Protein AF-A0A937C285-F1 (afdb_monomer_lite)

Structure (mmCIF, N/CA/C/O backbone):
data_AF-A0A937C285-F1
#
_entry.id   AF-A0A937C285-F1
#
loop_
_atom_site.group_PDB
_atom_site.id
_atom_site.type_symbol
_atom_site.label_atom_id
_atom_site.label_alt_id
_atom_site.label_comp_id
_atom_site.label_asym_id
_atom_site.label_entity_id
_atom_site.label_seq_id
_atom_site.pdbx_PDB_ins_code
_atom_site.Cartn_x
_atom_site.Cartn_y
_atom_site.Cartn_z
_atom_site.occupancy
_atom_site.B_iso_or_equiv
_atom_site.auth_seq_id
_atom_site.auth_comp_id
_atom_site.auth_asym_id
_atom_site.auth_atom_id
_atom_site.pdbx_PDB_model_num
ATOM 1 N N . MET A 1 1 ? 2.391 -2.118 -5.740 1.00 55.28 1 MET A N 1
ATOM 2 C CA . MET A 1 1 ? 3.092 -3.407 -5.553 1.00 55.28 1 MET A CA 1
ATOM 3 C C . MET A 1 1 ? 3.391 -4.149 -6.856 1.00 55.28 1 MET A C 1
ATOM 5 O O . MET A 1 1 ? 4.479 -4.687 -6.989 1.00 55.28 1 MET A O 1
ATOM 9 N N . PHE A 1 2 ? 2.488 -4.146 -7.842 1.00 47.34 2 PHE A N 1
ATOM 10 C CA . PHE A 1 2 ? 2.711 -4.817 -9.133 1.00 47.34 2 PHE A CA 1
ATOM 11 C C . PHE A 1 2 ? 3.930 -4.311 -9.923 1.00 47.34 2 PHE A C 1
ATOM 13 O O . PHE A 1 2 ? 4.654 -5.119 -10.485 1.00 47.34 2 PHE A O 1
ATOM 20 N N . TYR A 1 3 ? 4.245 -3.016 -9.855 1.00 51.19 3 TYR A N 1
ATOM 21 C CA . TYR A 1 3 ? 5.481 -2.467 -10.434 1.00 51.19 3 TYR A CA 1
ATOM 22 C C . TYR A 1 3 ? 6.770 -2.905 -9.728 1.00 51.19 3 TYR A C 1
ATOM 24 O O . TYR A 1 3 ? 7.836 -2.870 -10.329 1.00 51.19 3 TYR A O 1
ATOM 32 N N . LEU A 1 4 ? 6.696 -3.341 -8.466 1.00 52.31 4 LEU A N 1
ATOM 33 C CA . LEU A 1 4 ? 7.878 -3.855 -7.770 1.00 52.31 4 LEU A CA 1
ATOM 34 C C . LEU A 1 4 ? 8.305 -5.200 -8.326 1.00 52.31 4 LEU A C 1
ATOM 36 O O . LEU A 1 4 ? 9.491 -5.490 -8.325 1.00 52.31 4 LEU A O 1
ATOM 40 N N . LEU A 1 5 ? 7.358 -5.998 -8.817 1.00 50.41 5 LEU A N 1
ATOM 41 C CA . LEU A 1 5 ? 7.670 -7.255 -9.480 1.00 50.41 5 LEU A CA 1
ATOM 42 C C . LEU A 1 5 ? 8.345 -7.037 -10.835 1.00 50.41 5 LEU A C 1
ATOM 44 O O . LEU A 1 5 ? 9.196 -7.835 -11.187 1.00 50.41 5 LEU A O 1
ATOM 48 N N . ASP A 1 6 ? 8.032 -5.946 -11.533 1.00 47.72 6 ASP A N 1
ATOM 49 C CA . ASP A 1 6 ? 8.698 -5.559 -12.783 1.00 47.72 6 ASP A CA 1
ATOM 50 C C . ASP A 1 6 ? 10.168 -5.160 -12.528 1.00 47.72 6 ASP A C 1
ATOM 52 O O . ASP A 1 6 ? 11.086 -5.610 -13.209 1.00 47.72 6 ASP A O 1
ATOM 56 N N . VAL A 1 7 ? 10.425 -4.422 -11.437 1.00 49.34 7 VAL A N 1
ATOM 57 C CA . VAL A 1 7 ? 11.793 -4.153 -10.954 1.00 49.34 7 VAL A CA 1
ATOM 58 C C . VAL A 1 7 ? 12.486 -5.443 -10.492 1.00 49.34 7 VAL A C 1
ATOM 60 O O . VAL A 1 7 ? 13.653 -5.654 -10.801 1.00 49.34 7 VAL A O 1
ATOM 63 N N . VAL A 1 8 ? 11.785 -6.338 -9.785 1.00 48.88 8 VAL A N 1
ATOM 64 C CA . VAL A 1 8 ? 12.338 -7.638 -9.363 1.00 48.88 8 VAL A CA 1
ATOM 65 C C . VAL A 1 8 ? 12.724 -8.492 -10.573 1.00 48.88 8 VAL A C 1
ATOM 67 O O . VAL A 1 8 ? 13.802 -9.076 -10.558 1.00 48.88 8 VAL A O 1
ATOM 70 N N . ASP A 1 9 ? 11.895 -8.568 -11.615 1.00 45.69 9 ASP A N 1
ATOM 71 C CA . ASP A 1 9 ? 12.136 -9.446 -12.769 1.00 45.69 9 ASP A CA 1
ATOM 72 C C . ASP A 1 9 ? 13.342 -8.976 -13.604 1.00 45.69 9 ASP A C 1
ATOM 74 O O . ASP A 1 9 ? 14.179 -9.781 -14.019 1.00 45.69 9 ASP A O 1
ATOM 78 N N . VAL A 1 10 ? 13.530 -7.657 -13.744 1.00 45.66 10 VAL A N 1
ATOM 79 C CA . VAL A 1 10 ? 14.722 -7.073 -14.387 1.00 45.66 10 VAL A CA 1
ATOM 80 C C . VAL A 1 10 ? 15.998 -7.347 -13.571 1.00 45.66 10 VAL A C 1
ATOM 82 O O . VAL A 1 10 ? 17.058 -7.640 -14.138 1.00 45.66 10 VAL A O 1
ATOM 85 N N . THR A 1 11 ? 15.907 -7.317 -12.241 1.00 44.03 11 THR A N 1
ATOM 86 C CA . THR A 1 11 ? 17.057 -7.434 -11.333 1.00 44.03 11 THR A CA 1
ATOM 87 C C . THR A 1 11 ? 17.462 -8.882 -11.013 1.00 44.03 11 THR A C 1
ATOM 89 O O . THR A 1 11 ? 18.649 -9.166 -10.842 1.00 44.03 11 THR A O 1
ATOM 92 N N . VAL A 1 12 ? 16.530 -9.842 -10.994 1.00 44.66 12 VAL A N 1
ATOM 93 C CA . VAL A 1 12 ? 16.800 -11.256 -10.637 1.00 44.66 12 VAL A CA 1
ATOM 94 C C . VAL A 1 12 ? 17.765 -11.950 -11.611 1.00 44.66 12 VAL A C 1
ATOM 96 O O . VAL A 1 12 ? 18.417 -12.928 -11.244 1.00 44.66 12 VAL A O 1
ATOM 99 N N . SER A 1 13 ? 17.952 -11.420 -12.825 1.00 49.59 13 SER A N 1
ATOM 100 C CA . SER A 1 13 ? 18.923 -11.972 -13.780 1.00 49.59 13 SER A CA 1
ATOM 101 C C . SER A 1 13 ? 20.394 -11.746 -13.390 1.00 49.59 13 SER A C 1
ATOM 103 O O . SER A 1 13 ? 21.271 -12.426 -13.932 1.00 49.59 13 SER A O 1
ATOM 105 N N . LYS A 1 14 ? 20.703 -10.831 -12.452 1.00 44.78 14 LYS A N 1
ATOM 106 C CA . LYS A 1 14 ? 22.082 -10.525 -12.035 1.00 44.78 14 LYS A CA 1
ATOM 107 C C . LYS A 1 14 ? 22.172 -10.144 -10.551 1.00 44.78 14 LYS A C 1
ATOM 109 O O . LYS A 1 14 ? 21.969 -8.996 -10.187 1.00 44.78 14 LYS A O 1
ATOM 114 N N . SER A 1 15 ? 22.689 -11.075 -9.745 1.00 46.09 15 SER A N 1
ATOM 115 C CA . SER A 1 15 ? 23.114 -10.883 -8.342 1.00 46.09 15 SER A CA 1
ATOM 116 C C . SER A 1 15 ? 21.979 -10.843 -7.309 1.00 46.09 15 SER A C 1
ATOM 118 O O . SER A 1 15 ? 20.849 -10.476 -7.598 1.00 46.09 15 SER A O 1
ATOM 120 N N . PHE A 1 16 ? 22.297 -11.265 -6.081 1.00 52.50 16 PHE A N 1
ATOM 121 C CA . PHE A 1 16 ? 21.408 -11.229 -4.915 1.00 52.50 16 PHE A CA 1
ATOM 122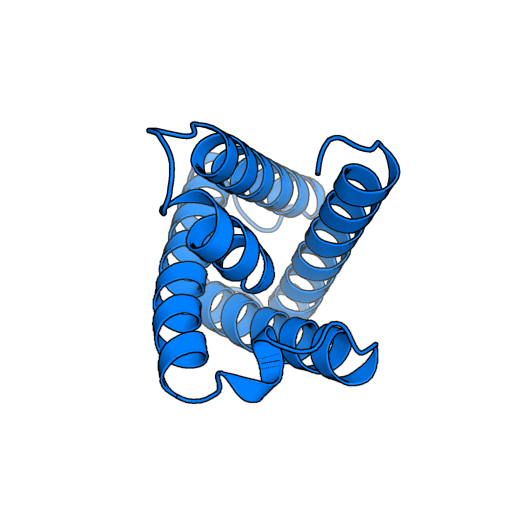 C C . PHE A 1 16 ? 21.166 -9.765 -4.515 1.00 52.50 16 PHE A C 1
ATOM 124 O O . PHE A 1 16 ? 21.867 -9.211 -3.667 1.00 52.50 16 PHE A O 1
ATOM 131 N N . ASP A 1 17 ? 20.242 -9.105 -5.203 1.00 65.44 17 ASP A N 1
ATOM 132 C CA . ASP A 1 17 ? 19.946 -7.701 -4.975 1.00 65.44 17 ASP A CA 1
ATOM 133 C C . ASP A 1 17 ? 18.988 -7.565 -3.783 1.00 65.44 17 ASP A C 1
ATOM 135 O O . ASP A 1 17 ? 17.901 -8.144 -3.759 1.00 65.44 17 ASP A O 1
ATOM 139 N N . TRP A 1 18 ? 19.408 -6.840 -2.746 1.00 72.62 18 TRP A N 1
ATOM 140 C CA . TRP A 1 18 ? 18.599 -6.590 -1.545 1.00 72.62 18 TRP A CA 1
ATOM 141 C C . TRP A 1 18 ? 17.491 -5.565 -1.803 1.00 72.62 18 TRP A C 1
ATOM 143 O O . TRP A 1 18 ? 16.593 -5.392 -0.973 1.00 72.62 18 TRP A O 1
ATOM 153 N N . MET A 1 19 ? 17.541 -4.889 -2.952 1.00 72.19 19 MET A N 1
ATOM 154 C CA . MET A 1 19 ? 16.660 -3.783 -3.289 1.00 72.19 19 MET A CA 1
ATOM 155 C C . MET A 1 19 ? 15.165 -4.153 -3.251 1.00 72.19 19 MET A C 1
ATOM 157 O O . MET A 1 19 ? 14.415 -3.443 -2.578 1.00 72.19 19 MET A O 1
ATOM 161 N N . PRO A 1 20 ? 14.700 -5.290 -3.809 1.00 72.56 20 PRO A N 1
ATOM 162 C CA . PRO A 1 20 ? 13.304 -5.702 -3.673 1.00 72.56 20 PRO A CA 1
ATOM 163 C C . PRO A 1 20 ? 12.839 -5.872 -2.228 1.00 72.56 20 PRO A C 1
ATOM 165 O O . PRO A 1 20 ? 11.733 -5.464 -1.872 1.00 72.56 20 PRO A O 1
ATOM 168 N N . LEU A 1 21 ? 13.692 -6.446 -1.374 1.00 79.94 21 LEU A N 1
ATOM 169 C CA . LEU A 1 21 ? 13.368 -6.674 0.031 1.00 79.94 21 LEU A CA 1
ATOM 170 C C . LEU A 1 21 ? 13.223 -5.344 0.781 1.00 79.94 21 LEU A C 1
ATOM 172 O O . LEU A 1 21 ? 12.306 -5.193 1.593 1.00 79.94 21 LEU A O 1
ATOM 176 N N . ILE A 1 22 ? 14.087 -4.371 0.480 1.00 82.25 22 ILE A N 1
ATOM 177 C CA . ILE A 1 22 ? 14.020 -3.017 1.039 1.00 82.25 22 ILE A CA 1
ATOM 178 C C . ILE A 1 22 ? 12.716 -2.339 0.623 1.00 82.25 22 ILE A C 1
ATOM 180 O O . ILE A 1 22 ? 12.019 -1.802 1.482 1.00 82.25 22 ILE A O 1
ATOM 184 N N . VAL A 1 23 ? 12.344 -2.395 -0.659 1.00 80.12 23 VAL A N 1
ATOM 185 C CA . VAL A 1 23 ? 11.134 -1.707 -1.130 1.00 80.12 23 VAL A CA 1
ATOM 186 C C . VAL A 1 23 ? 9.863 -2.355 -0.593 1.00 80.12 23 VAL A C 1
ATOM 188 O O . VAL A 1 23 ? 8.957 -1.645 -0.157 1.00 80.12 23 VAL A O 1
ATOM 191 N N . VAL A 1 24 ? 9.793 -3.688 -0.549 1.00 84.81 24 VAL A N 1
ATOM 192 C CA . VAL A 1 24 ? 8.656 -4.394 0.061 1.00 84.81 24 VAL A CA 1
ATOM 193 C C . VAL A 1 24 ? 8.549 -4.040 1.545 1.00 84.81 24 VAL A C 1
ATOM 195 O O . VAL A 1 24 ? 7.468 -3.683 2.010 1.00 84.81 24 VAL A O 1
ATOM 198 N N . SER A 1 25 ? 9.667 -4.044 2.277 1.00 87.44 25 SER A N 1
ATOM 199 C CA . SER A 1 25 ? 9.684 -3.671 3.698 1.00 87.44 25 SER A CA 1
ATOM 200 C C . SER A 1 25 ? 9.257 -2.217 3.917 1.00 87.44 25 SER A C 1
ATOM 202 O O . SER A 1 25 ? 8.453 -1.940 4.805 1.00 87.44 25 SER A O 1
ATOM 204 N N . ALA A 1 26 ? 9.744 -1.287 3.092 1.00 87.62 26 ALA A N 1
ATOM 205 C CA . ALA A 1 26 ? 9.359 0.120 3.146 1.00 87.62 26 ALA A CA 1
ATOM 206 C C . ALA A 1 26 ? 7.867 0.316 2.839 1.00 87.62 26 ALA A C 1
ATOM 208 O O . ALA A 1 26 ? 7.206 1.098 3.520 1.00 87.62 26 ALA A O 1
ATOM 209 N N . THR A 1 27 ? 7.330 -0.434 1.872 1.00 87.94 27 THR A N 1
ATOM 210 C CA . THR A 1 27 ? 5.900 -0.417 1.531 1.00 87.94 27 THR A CA 1
ATOM 211 C C . THR A 1 27 ? 5.074 -0.885 2.726 1.00 87.94 27 THR A C 1
ATOM 213 O O . THR A 1 27 ? 4.224 -0.139 3.198 1.00 87.94 27 THR A O 1
ATOM 216 N N . ILE A 1 28 ? 5.409 -2.035 3.321 1.00 91.50 28 ILE A N 1
ATOM 217 C CA . ILE A 1 28 ? 4.723 -2.560 4.515 1.00 91.50 28 ILE A CA 1
ATOM 218 C C . ILE A 1 28 ? 4.723 -1.539 5.662 1.00 91.50 28 ILE A C 1
ATOM 220 O O . ILE A 1 28 ? 3.699 -1.298 6.304 1.00 91.50 28 ILE A O 1
ATOM 224 N N . LEU A 1 29 ? 5.869 -0.906 5.930 1.00 93.50 29 LEU A N 1
ATOM 225 C CA . LEU A 1 29 ? 5.976 0.103 6.986 1.00 93.50 29 LEU A CA 1
ATOM 226 C C . LEU A 1 29 ? 5.132 1.346 6.687 1.00 93.50 29 LEU A C 1
ATOM 228 O O . LEU A 1 29 ? 4.518 1.897 7.604 1.00 93.50 29 LEU A O 1
ATOM 232 N N . LEU A 1 30 ? 5.073 1.773 5.426 1.00 93.19 30 LEU A N 1
ATOM 233 C CA . LEU A 1 30 ? 4.246 2.894 4.995 1.00 93.19 30 LEU A CA 1
ATOM 234 C C . LEU A 1 30 ? 2.758 2.592 5.196 1.00 93.19 30 LEU A C 1
ATOM 236 O O . LEU A 1 30 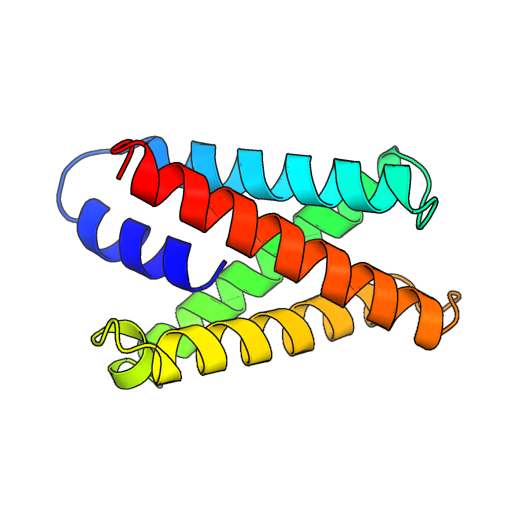? 2.053 3.395 5.806 1.00 93.19 30 LEU A O 1
ATOM 240 N N . GLU A 1 31 ? 2.268 1.440 4.740 1.00 92.25 31 GLU A N 1
ATOM 241 C CA . GLU A 1 31 ? 0.854 1.094 4.913 1.00 92.25 31 GLU A CA 1
ATOM 242 C C . GLU A 1 31 ? 0.489 0.909 6.385 1.00 92.25 31 GLU A C 1
ATOM 244 O O . GLU A 1 31 ? -0.579 1.341 6.830 1.00 92.25 31 GLU A O 1
ATOM 249 N N . TRP A 1 32 ? 1.387 0.298 7.162 1.00 95.25 32 TRP A N 1
ATOM 250 C CA . TRP A 1 32 ? 1.249 0.188 8.608 1.00 95.25 32 TRP A CA 1
ATOM 251 C C . TRP A 1 32 ? 1.102 1.568 9.257 1.00 95.25 32 TRP A C 1
ATOM 253 O O . TRP A 1 32 ? 0.172 1.783 10.044 1.00 95.25 32 TRP A O 1
ATOM 263 N N . ALA A 1 33 ? 1.957 2.524 8.885 1.00 94.19 33 ALA A N 1
ATOM 264 C CA . ALA A 1 33 ? 1.883 3.900 9.362 1.00 94.19 33 ALA A CA 1
ATOM 265 C C . ALA A 1 33 ? 0.568 4.580 8.946 1.00 94.19 33 ALA A C 1
ATOM 267 O O . ALA A 1 33 ? -0.094 5.194 9.784 1.00 94.19 33 ALA A O 1
ATOM 268 N N . VAL A 1 34 ? 0.125 4.421 7.695 1.00 94.25 34 VAL A N 1
ATOM 269 C CA . VAL A 1 34 ? -1.151 4.977 7.210 1.00 94.25 34 VAL A CA 1
ATOM 270 C C . VAL A 1 34 ? -2.338 4.403 7.990 1.00 94.25 34 VAL A C 1
ATOM 272 O O . VAL A 1 34 ? -3.204 5.156 8.443 1.00 94.25 34 VAL A O 1
ATOM 275 N N . MET A 1 35 ? -2.377 3.090 8.226 1.00 95.19 35 MET A N 1
ATOM 276 C CA . MET A 1 35 ? -3.438 2.459 9.020 1.00 95.19 35 MET A CA 1
ATOM 277 C C . MET A 1 35 ? -3.471 2.955 10.467 1.00 95.19 35 MET A C 1
ATOM 279 O O . MET A 1 35 ? -4.558 3.093 11.042 1.00 95.19 35 MET A O 1
ATOM 283 N N . LEU A 1 36 ? -2.305 3.236 11.054 1.00 95.25 36 LEU A N 1
ATOM 284 C CA . LEU A 1 36 ? -2.193 3.836 12.381 1.00 95.25 36 LEU A CA 1
ATOM 285 C C . LEU A 1 36 ? -2.705 5.279 12.400 1.00 95.25 36 LEU A C 1
ATOM 287 O O . LEU A 1 36 ? -3.519 5.620 13.262 1.00 95.25 36 LEU A O 1
ATOM 291 N N . LEU A 1 37 ? -2.289 6.103 11.434 1.00 95.19 37 LEU A N 1
ATOM 292 C CA . LEU A 1 37 ? -2.723 7.498 11.301 1.00 95.19 37 LEU A CA 1
ATOM 293 C C . LEU A 1 37 ? -4.244 7.603 11.139 1.00 95.19 37 LEU A C 1
ATOM 295 O O . LEU A 1 37 ? -4.889 8.423 11.791 1.00 95.19 37 LEU A O 1
ATOM 299 N N . LEU A 1 38 ? -4.837 6.712 10.343 1.00 94.06 38 LEU A N 1
ATOM 300 C CA . LEU A 1 38 ? -6.285 6.644 10.129 1.00 94.06 38 LEU A CA 1
ATOM 301 C C . LEU A 1 38 ? -7.050 5.965 11.275 1.00 94.06 38 LEU A C 1
ATOM 303 O O . LEU A 1 38 ? -8.278 5.821 11.206 1.00 94.06 38 LEU A O 1
ATOM 307 N N . LYS A 1 39 ? -6.354 5.519 12.331 1.00 93.94 39 LYS A N 1
ATOM 308 C CA . LYS A 1 39 ? -6.934 4.757 13.448 1.00 93.94 39 LYS A CA 1
ATOM 309 C C . LYS A 1 39 ? -7.807 3.607 12.924 1.00 93.94 39 LYS A C 1
ATOM 311 O O . LYS A 1 39 ? -8.950 3.402 13.365 1.00 93.94 39 LYS A O 1
ATOM 316 N N . TYR A 1 40 ? -7.317 2.902 11.902 1.00 91.56 40 TYR A N 1
ATOM 317 C CA . TYR A 1 40 ? -8.044 1.805 11.272 1.00 91.56 40 TYR A CA 1
ATOM 318 C C . TYR A 1 40 ? -8.022 0.575 12.183 1.00 91.56 40 TYR A C 1
ATOM 320 O O . TYR A 1 40 ? -9.091 0.081 12.557 1.00 91.56 40 TYR A O 1
ATOM 328 N N . ASN A 1 41 ? -6.826 0.177 12.633 1.00 93.62 41 ASN A N 1
ATOM 329 C CA . ASN A 1 41 ? -6.574 -0.969 13.508 1.00 93.62 41 ASN A CA 1
ATOM 330 C C . ASN A 1 41 ? -5.493 -0.680 14.567 1.00 93.62 41 ASN A C 1
ATOM 332 O O . ASN A 1 41 ? -4.694 0.239 14.391 1.00 93.62 41 ASN A O 1
ATOM 336 N N . PRO A 1 42 ? -5.453 -1.450 15.676 1.00 94.12 42 PRO A N 1
ATOM 337 C CA . PRO A 1 42 ? -4.379 -1.348 16.662 1.00 94.12 42 PRO A CA 1
ATOM 338 C C . PRO A 1 42 ? -3.040 -1.786 16.059 1.00 94.12 42 PRO A C 1
ATOM 340 O O . PRO A 1 42 ? -3.010 -2.641 15.178 1.00 94.12 42 PRO A O 1
ATOM 343 N N . TRP A 1 43 ? -1.932 -1.249 16.574 1.00 93.38 43 TRP A N 1
ATOM 344 C CA . TRP A 1 43 ? -0.606 -1.343 15.946 1.00 93.38 43 TRP A CA 1
ATOM 345 C C . TRP A 1 43 ? -0.163 -2.752 15.536 1.00 93.38 43 TRP A C 1
ATOM 347 O O . TRP A 1 43 ? 0.294 -2.923 14.409 1.00 93.38 43 TRP A O 1
ATOM 357 N N . LYS A 1 44 ? -0.350 -3.764 16.399 1.00 94.19 44 LYS A N 1
ATOM 358 C CA . LYS A 1 44 ? 0.008 -5.162 16.091 1.00 94.19 44 LYS A CA 1
ATOM 359 C C . LYS A 1 44 ? -0.817 -5.717 14.935 1.00 94.19 44 LYS A C 1
ATOM 361 O O . LYS A 1 44 ? -0.284 -6.378 14.053 1.00 94.19 44 LYS A O 1
ATOM 366 N N . LYS A 1 45 ? -2.123 -5.436 14.950 1.00 93.62 45 LYS A N 1
ATOM 367 C CA . LYS A 1 45 ? -3.043 -5.893 13.910 1.00 93.62 45 LYS A CA 1
ATOM 368 C C . LYS A 1 45 ? -2.791 -5.154 12.599 1.00 93.62 45 LYS A C 1
ATOM 370 O O . LYS A 1 45 ? -2.773 -5.789 11.563 1.00 93.62 45 LYS A O 1
ATOM 375 N N . ALA A 1 46 ? -2.544 -3.847 12.647 1.00 93.88 46 ALA A N 1
ATOM 376 C CA . ALA A 1 46 ? -2.223 -3.059 11.462 1.00 93.88 46 ALA A CA 1
ATOM 377 C C . ALA A 1 46 ? -0.947 -3.563 10.766 1.00 93.88 46 ALA A C 1
ATOM 379 O O . ALA A 1 46 ? -0.912 -3.630 9.543 1.00 93.88 46 ALA A O 1
ATOM 380 N N . LEU A 1 47 ? 0.083 -3.951 11.530 1.00 94.62 47 LEU A N 1
ATOM 381 C CA . LEU A 1 47 ? 1.315 -4.497 10.953 1.00 94.62 47 LEU A CA 1
ATOM 382 C C . LEU A 1 47 ? 1.061 -5.851 10.280 1.00 94.62 47 LEU A C 1
ATOM 384 O O . LEU A 1 47 ? 1.501 -6.074 9.157 1.00 94.62 47 LEU A O 1
ATOM 388 N N . LEU A 1 48 ? 0.319 -6.738 10.953 1.00 95.62 48 LEU A N 1
ATOM 389 C CA . LEU A 1 48 ? -0.050 -8.041 10.401 1.00 95.62 48 LEU A CA 1
ATOM 390 C C . LEU A 1 48 ? -0.925 -7.903 9.148 1.00 95.62 48 LEU A C 1
ATOM 392 O O . LEU A 1 48 ? -0.681 -8.584 8.158 1.00 95.62 48 LEU A O 1
ATOM 396 N N . ASP A 1 49 ? -1.915 -7.011 9.180 1.00 93.75 49 ASP A N 1
ATOM 397 C CA . ASP A 1 49 ? -2.791 -6.751 8.041 1.00 93.75 49 ASP A CA 1
ATOM 398 C C . ASP A 1 49 ? -1.981 -6.228 6.847 1.00 93.75 49 ASP A C 1
ATOM 400 O O . ASP A 1 49 ? -2.167 -6.728 5.743 1.00 93.75 49 ASP A O 1
ATOM 404 N N . SER A 1 50 ? -1.039 -5.299 7.061 1.00 92.56 50 SER A N 1
ATOM 405 C CA . SER A 1 50 ? -0.170 -4.804 5.984 1.00 92.56 50 SER A CA 1
ATOM 406 C C . SER A 1 50 ? 0.702 -5.914 5.401 1.00 92.56 50 SER A C 1
ATOM 408 O O . SER A 1 50 ? 0.775 -6.055 4.183 1.00 92.56 50 SER A O 1
ATOM 410 N N . LEU A 1 51 ? 1.304 -6.754 6.251 1.00 93.06 51 LEU A N 1
ATOM 411 C CA . LEU A 1 51 ? 2.095 -7.904 5.809 1.00 93.06 51 LEU A CA 1
ATOM 412 C C . LEU A 1 51 ? 1.275 -8.860 4.937 1.00 93.06 51 LEU A C 1
ATOM 414 O O . LEU A 1 51 ? 1.743 -9.279 3.881 1.00 93.06 51 LEU A O 1
ATOM 418 N N . ILE A 1 52 ? 0.055 -9.200 5.364 1.00 94.25 52 ILE A N 1
ATOM 419 C CA . ILE A 1 52 ? -0.815 -10.126 4.629 1.00 94.25 52 ILE A CA 1
ATOM 420 C C . ILE A 1 52 ? -1.274 -9.507 3.309 1.00 94.25 52 ILE A C 1
ATOM 422 O O . ILE A 1 52 ? -1.230 -10.185 2.284 1.00 94.25 52 ILE A O 1
ATOM 426 N N . VAL A 1 53 ? -1.698 -8.240 3.322 1.00 93.00 53 VAL A N 1
ATOM 427 C CA . VAL A 1 53 ? -2.127 -7.519 2.116 1.00 93.00 53 VAL A CA 1
ATOM 428 C C . VAL A 1 53 ? -0.981 -7.461 1.107 1.00 93.00 53 VAL A C 1
ATOM 430 O O . VAL A 1 53 ? -1.168 -7.887 -0.027 1.00 93.00 53 VAL A O 1
ATOM 433 N N . ASN A 1 54 ? 0.220 -7.068 1.535 1.00 91.00 54 ASN A N 1
ATOM 434 C CA . ASN A 1 54 ? 1.402 -7.015 0.673 1.00 91.00 54 ASN A CA 1
ATOM 435 C C . ASN A 1 54 ? 1.785 -8.401 0.130 1.00 91.00 54 ASN A C 1
ATOM 437 O O . ASN A 1 54 ? 2.005 -8.572 -1.067 1.00 91.00 54 ASN A O 1
ATOM 441 N N . ALA A 1 55 ? 1.834 -9.427 0.981 1.00 89.62 55 ALA A N 1
ATOM 442 C CA . ALA A 1 55 ? 2.166 -10.780 0.538 1.00 89.62 55 ALA A CA 1
ATOM 443 C C . ALA A 1 55 ? 1.154 -11.310 -0.494 1.00 89.62 55 ALA A C 1
ATOM 445 O O . ALA A 1 55 ? 1.541 -11.868 -1.521 1.00 89.62 55 ALA A O 1
ATOM 446 N N . ALA A 1 56 ? -0.142 -11.102 -0.255 1.00 89.75 56 ALA A N 1
ATOM 447 C CA . ALA A 1 56 ? -1.196 -11.511 -1.175 1.00 89.75 56 ALA A CA 1
ATOM 448 C C . ALA A 1 56 ? -1.168 -10.707 -2.488 1.00 89.75 56 ALA A C 1
ATOM 450 O O . ALA A 1 56 ? -1.327 -11.296 -3.559 1.00 89.75 56 ALA A O 1
ATOM 451 N N . SER A 1 57 ? -0.900 -9.401 -2.429 1.00 87.44 57 SER A N 1
ATOM 452 C CA . SER A 1 57 ? -0.702 -8.551 -3.607 1.00 87.44 57 SER A CA 1
ATOM 453 C C . SER A 1 57 ? 0.505 -8.983 -4.439 1.00 87.44 57 SER A C 1
ATOM 455 O O . SER A 1 57 ? 0.403 -9.028 -5.661 1.00 87.44 57 SER A O 1
ATOM 457 N N . LEU A 1 58 ? 1.629 -9.380 -3.831 1.00 86.38 58 LEU A N 1
ATOM 458 C CA . LEU A 1 58 ? 2.772 -9.928 -4.580 1.00 86.38 58 LEU A CA 1
ATOM 459 C C . LEU A 1 58 ? 2.418 -11.223 -5.303 1.00 86.38 58 LEU A C 1
ATOM 461 O O . LEU A 1 58 ? 2.747 -11.375 -6.477 1.00 86.38 58 LEU A O 1
ATOM 465 N N . LEU A 1 59 ? 1.734 -12.144 -4.621 1.00 86.25 59 LEU A N 1
ATOM 466 C CA . LEU A 1 59 ? 1.312 -13.408 -5.227 1.00 86.25 59 LEU A CA 1
ATOM 467 C C . LEU A 1 59 ? 0.377 -13.170 -6.414 1.00 86.25 59 LEU A C 1
ATOM 469 O O . LEU A 1 59 ? 0.564 -13.764 -7.475 1.00 86.25 59 LEU A O 1
ATOM 473 N N . LEU A 1 60 ? -0.595 -12.268 -6.263 1.00 86.06 60 LEU A N 1
ATOM 474 C CA . LEU A 1 60 ? -1.467 -11.865 -7.366 1.00 86.06 60 LEU A CA 1
ATOM 475 C C . LEU A 1 60 ? -0.684 -11.210 -8.500 1.00 86.06 60 LEU A C 1
ATOM 477 O O . LEU A 1 60 ? -0.986 -11.441 -9.665 1.00 86.06 60 LEU A O 1
ATOM 481 N N . GLY A 1 61 ? 0.341 -10.435 -8.174 1.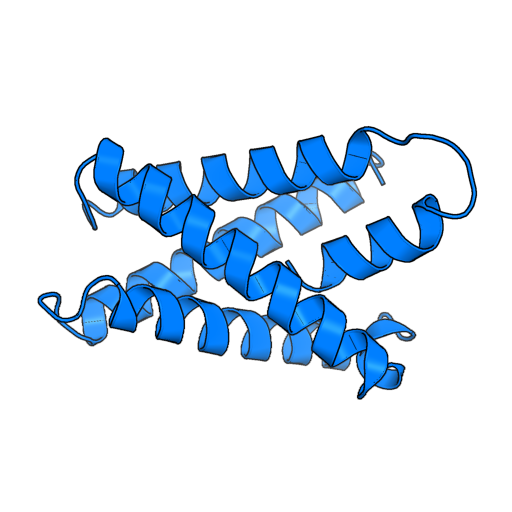00 83.88 61 GLY A N 1
ATOM 482 C CA . GLY A 1 61 ? 1.149 -9.736 -9.159 1.00 83.88 61 GLY A CA 1
ATOM 483 C C . GLY A 1 61 ? 1.961 -10.678 -10.012 1.00 83.88 61 GLY A C 1
ATOM 484 O O . GLY A 1 61 ? 1.988 -10.537 -11.228 1.00 83.88 61 GLY A O 1
ATOM 485 N N . TYR A 1 62 ? 2.549 -11.686 -9.375 1.00 83.25 62 TYR A N 1
ATOM 486 C CA . TYR A 1 62 ? 3.272 -12.744 -10.061 1.00 83.25 62 TYR A CA 1
ATOM 487 C C . TYR A 1 62 ? 2.362 -13.492 -11.047 1.00 83.25 62 TYR A C 1
ATOM 489 O O . TYR A 1 62 ? 2.750 -13.785 -12.177 1.00 83.25 62 TYR A O 1
ATOM 497 N N . VAL A 1 63 ? 1.113 -13.751 -10.645 1.00 85.69 63 VAL A N 1
ATOM 498 C CA . VAL A 1 63 ? 0.099 -14.333 -11.533 1.00 85.69 63 VAL A CA 1
ATOM 499 C C . VAL A 1 63 ? -0.232 -13.374 -12.681 1.00 85.69 63 VAL A C 1
ATOM 501 O O . VAL A 1 63 ? -0.250 -13.799 -13.833 1.00 85.69 63 VAL A O 1
ATOM 504 N N . LEU A 1 64 ? -0.459 -12.089 -12.401 1.00 83.12 64 LEU A N 1
ATOM 505 C CA . LEU A 1 64 ? -0.806 -11.097 -13.421 1.00 83.12 64 LEU A CA 1
ATOM 506 C C . LEU A 1 64 ? 0.298 -10.911 -14.463 1.00 83.12 64 LEU A C 1
ATOM 508 O O . LEU A 1 64 ? -0.026 -10.860 -15.642 1.00 83.12 64 LEU A O 1
ATOM 512 N N . ILE A 1 65 ? 1.571 -10.885 -14.068 1.00 81.12 65 ILE A N 1
ATOM 513 C CA . ILE A 1 65 ? 2.701 -10.811 -15.010 1.00 81.12 65 ILE A CA 1
ATOM 514 C C . ILE A 1 65 ? 2.656 -11.989 -15.983 1.00 81.12 65 ILE A C 1
ATOM 516 O O . ILE A 1 65 ? 2.719 -11.809 -17.195 1.00 81.12 65 ILE A O 1
ATOM 520 N N . ARG A 1 66 ? 2.430 -13.203 -15.469 1.00 81.00 66 ARG A N 1
ATOM 521 C CA . ARG A 1 66 ? 2.414 -14.418 -16.292 1.00 81.00 66 ARG A CA 1
ATOM 522 C C . ARG A 1 66 ? 1.289 -14.455 -17.332 1.00 81.00 66 ARG A C 1
ATOM 524 O O . ARG A 1 66 ? 1.456 -15.088 -18.371 1.00 81.00 66 ARG A O 1
ATOM 531 N N . TYR A 1 67 ? 0.140 -13.841 -17.048 1.00 84.50 67 TYR A N 1
ATOM 532 C CA . TYR A 1 67 ? -1.046 -13.905 -17.917 1.00 84.50 67 TYR A CA 1
ATOM 533 C C . TYR A 1 67 ? -1.359 -12.595 -18.651 1.00 84.50 67 TYR A C 1
ATOM 535 O O . TYR A 1 67 ? -2.130 -12.607 -19.608 1.00 84.50 67 TYR A O 1
ATOM 543 N N . MET A 1 68 ? -0.794 -11.470 -18.213 1.00 82.38 68 MET A N 1
ATOM 544 C CA . MET A 1 68 ? -1.075 -10.122 -18.718 1.00 82.38 68 MET A CA 1
ATOM 545 C C . MET A 1 68 ? 0.214 -9.314 -18.911 1.00 82.38 68 MET A C 1
ATOM 547 O O . MET A 1 68 ? 0.259 -8.121 -18.619 1.00 82.38 68 MET A O 1
ATOM 551 N N . ASP A 1 69 ? 1.251 -9.960 -19.436 1.00 76.25 69 ASP A N 1
ATOM 552 C CA . ASP A 1 69 ? 2.600 -9.412 -19.630 1.00 76.25 69 ASP A CA 1
ATOM 553 C C . ASP A 1 69 ? 2.624 -8.065 -20.394 1.00 76.25 69 ASP A C 1
ATOM 555 O O . ASP A 1 69 ? 3.415 -7.164 -20.120 1.00 76.25 69 ASP A O 1
ATOM 559 N N . SER A 1 70 ? 1.661 -7.845 -21.298 1.00 76.69 70 SER A N 1
ATOM 560 C CA . SER A 1 70 ? 1.506 -6.580 -22.033 1.00 76.69 70 SER A CA 1
ATOM 561 C C . SER A 1 70 ? 1.211 -5.360 -21.151 1.00 76.69 70 SER A C 1
ATOM 563 O O . SER A 1 70 ? 1.480 -4.235 -21.569 1.00 76.69 70 SER A O 1
ATOM 565 N N . LEU A 1 71 ? 0.627 -5.557 -19.961 1.00 70.31 71 LEU A N 1
ATOM 566 C CA . LEU A 1 71 ? 0.375 -4.477 -18.998 1.00 70.31 71 LEU A CA 1
ATOM 567 C C . LEU A 1 71 ? 1.642 -4.057 -18.247 1.00 70.31 71 LEU A C 1
ATOM 569 O O . LEU A 1 71 ? 1.699 -2.931 -17.761 1.00 70.31 71 LEU A O 1
ATOM 573 N N . PHE A 1 72 ? 2.634 -4.942 -18.158 1.00 69.50 72 PHE A N 1
ATOM 574 C CA . PHE A 1 72 ? 3.869 -4.721 -17.409 1.00 69.50 72 PHE A CA 1
ATOM 575 C C . PHE A 1 72 ? 4.990 -4.218 -18.325 1.00 69.50 72 PHE A C 1
ATOM 577 O O . PHE A 1 72 ? 5.632 -3.223 -18.014 1.00 69.50 72 PHE A O 1
ATOM 584 N N . ASN A 1 73 ? 5.103 -4.759 -19.542 1.00 68.56 73 ASN A N 1
ATOM 585 C CA . ASN A 1 73 ? 6.151 -4.396 -20.508 1.00 68.56 73 ASN A CA 1
ATOM 586 C C . ASN A 1 73 ? 6.008 -3.011 -21.173 1.00 68.56 73 ASN A C 1
ATOM 588 O O . ASN A 1 73 ? 6.756 -2.675 -22.094 1.00 68.56 73 ASN A O 1
ATOM 592 N N . SER A 1 74 ? 5.031 -2.196 -20.776 1.00 67.56 74 SER A N 1
ATOM 593 C CA . SER A 1 74 ? 4.813 -0.878 -21.368 1.00 67.56 74 SER A CA 1
ATOM 594 C C . SER A 1 74 ? 4.485 0.158 -20.298 1.00 67.56 74 SER A C 1
ATOM 596 O O . SER A 1 74 ? 3.385 0.178 -19.749 1.00 67.56 74 SER A O 1
ATOM 598 N N . TYR A 1 75 ? 5.429 1.074 -20.056 1.00 66.25 75 TYR A N 1
ATOM 599 C CA . TYR A 1 75 ? 5.334 2.191 -19.100 1.00 66.25 75 TYR A CA 1
ATOM 600 C C . TYR A 1 75 ? 4.400 3.327 -19.560 1.00 66.25 75 TYR A C 1
ATOM 602 O O . TYR A 1 75 ? 4.626 4.504 -19.276 1.00 66.25 75 TYR A O 1
ATOM 610 N N . GLN A 1 76 ? 3.344 3.006 -20.305 1.00 76.94 76 GLN A N 1
ATOM 611 C CA . GLN A 1 76 ? 2.329 3.985 -20.671 1.00 76.94 76 GLN A CA 1
ATOM 612 C C . GLN A 1 76 ? 1.494 4.366 -19.444 1.00 76.94 76 GLN A C 1
ATOM 614 O O . GLN A 1 76 ? 1.140 3.517 -18.627 1.00 76.94 76 GLN A O 1
ATOM 619 N N . LEU A 1 77 ? 1.107 5.643 -19.352 1.00 74.69 77 LEU A N 1
ATOM 620 C CA . LEU A 1 77 ? 0.270 6.160 -18.261 1.00 74.69 77 LEU A CA 1
ATOM 621 C C . LEU A 1 77 ? -1.015 5.336 -18.065 1.00 74.69 77 LEU A C 1
ATOM 623 O O . LEU A 1 77 ? -1.458 5.125 -16.940 1.00 74.69 77 LEU A O 1
ATOM 627 N N . VAL A 1 78 ? -1.590 4.835 -19.160 1.00 78.75 78 VAL A N 1
ATOM 628 C CA . VAL A 1 78 ? -2.789 3.986 -19.142 1.00 78.75 78 VAL A CA 1
ATOM 629 C C . VAL A 1 78 ? -2.535 2.667 -18.401 1.00 78.75 78 VAL A C 1
ATOM 631 O O . VAL A 1 78 ? -3.361 2.264 -17.586 1.00 78.75 78 VAL A O 1
ATOM 634 N N . ASN A 1 79 ? -1.381 2.034 -18.613 1.00 77.00 79 ASN A N 1
ATOM 635 C CA . ASN A 1 79 ? -1.012 0.787 -17.941 1.00 77.00 79 ASN A CA 1
ATOM 636 C C . ASN A 1 79 ? -0.685 1.019 -16.462 1.00 77.00 79 ASN A C 1
ATOM 638 O O . ASN A 1 79 ? -1.123 0.252 -15.607 1.00 77.00 79 ASN A O 1
ATOM 642 N N . LEU A 1 80 ? -0.013 2.130 -16.144 1.00 74.69 80 LEU A N 1
ATOM 643 C CA . LEU A 1 80 ? 0.232 2.571 -14.767 1.00 74.69 80 LEU A CA 1
ATOM 644 C C . LEU A 1 80 ? -1.071 2.764 -13.982 1.00 74.69 80 LEU A C 1
ATOM 646 O O . LEU A 1 80 ? -1.183 2.301 -12.844 1.00 74.69 80 LEU A O 1
ATOM 650 N N . LEU A 1 81 ? -2.061 3.415 -14.599 1.00 81.88 81 LEU A N 1
ATOM 651 C CA . LEU A 1 81 ? -3.391 3.613 -14.022 1.00 81.88 81 LEU A CA 1
ATOM 652 C C . LEU A 1 81 ? -4.160 2.297 -13.887 1.00 81.88 81 LEU A C 1
ATOM 654 O O . LEU A 1 81 ? -4.802 2.074 -12.862 1.00 81.88 81 LEU A O 1
ATOM 658 N N . ALA A 1 82 ? -4.083 1.409 -14.880 1.00 83.38 82 ALA A N 1
ATOM 659 C CA . ALA A 1 82 ? -4.706 0.092 -14.802 1.00 83.38 82 ALA A CA 1
ATOM 660 C C . ALA A 1 82 ? -4.121 -0.730 -13.643 1.00 83.38 82 ALA A C 1
ATOM 662 O O . ALA A 1 82 ? -4.871 -1.245 -12.815 1.00 83.38 82 ALA A O 1
ATOM 663 N N . LEU A 1 83 ? -2.792 -0.784 -13.519 1.00 81.50 83 LEU A N 1
ATOM 664 C CA . LEU A 1 83 ? -2.106 -1.477 -12.427 1.00 81.50 83 LEU A CA 1
ATOM 665 C C . LEU A 1 83 ? -2.426 -0.854 -11.062 1.00 81.50 83 LEU A C 1
ATOM 667 O O . LEU A 1 83 ? -2.644 -1.593 -10.100 1.00 81.50 83 LEU A O 1
ATOM 671 N N . PHE A 1 84 ? -2.541 0.475 -10.978 1.00 84.31 84 PHE A N 1
ATOM 672 C CA . PHE A 1 84 ? -2.990 1.163 -9.765 1.00 84.31 84 PHE A CA 1
ATOM 673 C C . PHE A 1 84 ? -4.398 0.720 -9.366 1.00 84.31 84 PHE A C 1
ATOM 675 O O . PHE A 1 84 ? -4.618 0.325 -8.224 1.00 84.31 84 PHE A O 1
ATOM 682 N N . LEU A 1 85 ? -5.348 0.743 -10.305 1.00 88.25 85 LEU A N 1
ATOM 683 C CA . LEU A 1 85 ? -6.738 0.377 -10.037 1.00 88.25 85 LEU A CA 1
ATOM 684 C C . LEU A 1 85 ? -6.874 -1.091 -9.631 1.00 88.25 85 LEU A C 1
ATOM 686 O O . LEU A 1 85 ? -7.587 -1.388 -8.674 1.00 88.25 85 LEU A O 1
ATOM 690 N N . ILE A 1 86 ? -6.169 -2.000 -10.310 1.00 87.69 86 ILE A N 1
ATOM 691 C CA . ILE A 1 86 ? -6.163 -3.421 -9.944 1.00 87.69 86 ILE A CA 1
ATOM 692 C C . ILE A 1 86 ? -5.601 -3.581 -8.528 1.00 87.69 86 ILE A C 1
ATOM 694 O O . ILE A 1 86 ? -6.221 -4.260 -7.712 1.00 87.69 86 ILE A O 1
ATOM 698 N N . THR A 1 87 ? -4.482 -2.917 -8.209 1.00 87.25 87 THR A N 1
ATOM 699 C CA . THR A 1 87 ? -3.869 -2.974 -6.868 1.00 87.25 87 THR A CA 1
ATOM 700 C C . THR A 1 87 ? -4.850 -2.463 -5.818 1.00 87.25 87 THR A C 1
ATOM 702 O O . THR A 1 87 ? -5.143 -3.166 -4.855 1.00 87.25 87 THR A O 1
ATOM 705 N N . ALA A 1 88 ? -5.449 -1.295 -6.051 1.00 88.38 88 ALA A N 1
ATOM 706 C CA . ALA A 1 88 ? -6.377 -0.676 -5.118 1.00 88.38 88 ALA A CA 1
ATOM 707 C C . ALA A 1 88 ? -7.608 -1.549 -4.856 1.00 88.38 88 ALA A C 1
ATOM 709 O O . ALA A 1 88 ? -8.028 -1.685 -3.705 1.00 88.38 88 ALA A O 1
ATOM 710 N N . VAL A 1 89 ? -8.180 -2.168 -5.892 1.00 91.69 89 VAL A N 1
ATOM 711 C CA . VAL A 1 89 ? -9.328 -3.075 -5.751 1.00 91.69 89 VAL A CA 1
ATOM 712 C C . VAL A 1 89 ? -8.938 -4.336 -4.981 1.00 91.69 89 VAL A C 1
ATOM 714 O O . VAL A 1 89 ? -9.642 -4.720 -4.045 1.00 91.69 89 VAL A O 1
ATOM 717 N N . VAL A 1 90 ? -7.816 -4.961 -5.344 1.00 91.38 90 VAL A N 1
ATOM 718 C CA . VAL A 1 90 ? -7.313 -6.185 -4.706 1.00 91.38 90 VAL A CA 1
ATOM 719 C C . VAL A 1 90 ? -7.003 -5.942 -3.231 1.00 91.38 90 VAL A C 1
ATOM 721 O O . VAL A 1 90 ? -7.531 -6.645 -2.369 1.00 91.38 90 VAL A O 1
ATOM 724 N N . GLU A 1 91 ? -6.209 -4.922 -2.922 1.00 90.69 91 GLU A N 1
ATOM 725 C CA . GLU A 1 91 ? -5.779 -4.615 -1.558 1.00 90.69 91 GLU A CA 1
ATOM 726 C C . GLU A 1 91 ? -6.946 -4.189 -0.678 1.00 90.69 91 GLU A C 1
ATOM 728 O O . GLU A 1 91 ? -7.077 -4.671 0.446 1.00 90.69 91 GLU A O 1
ATOM 733 N N . THR A 1 92 ? -7.851 -3.353 -1.197 1.00 93.25 92 THR A N 1
ATOM 734 C CA . THR A 1 92 ? -9.069 -2.971 -0.468 1.00 93.25 92 THR A CA 1
ATOM 735 C C . THR A 1 92 ? -9.949 -4.192 -0.202 1.00 93.25 92 THR A C 1
ATOM 737 O O . THR A 1 92 ? -10.490 -4.335 0.898 1.00 93.25 92 THR A O 1
ATOM 740 N N . GLY A 1 93 ? -10.067 -5.102 -1.175 1.00 93.06 93 GLY A N 1
ATOM 741 C CA . GLY A 1 93 ? -10.793 -6.360 -1.026 1.00 93.06 93 GLY A CA 1
ATOM 742 C C . GLY A 1 93 ? -10.195 -7.248 0.064 1.00 93.06 93 GLY A C 1
ATOM 743 O O . GLY A 1 93 ? -10.915 -7.690 0.961 1.00 93.06 93 GLY A O 1
ATOM 744 N N . ILE A 1 94 ? -8.878 -7.460 0.049 1.00 93.75 94 ILE A N 1
ATOM 745 C CA . ILE A 1 94 ? -8.171 -8.250 1.069 1.00 93.75 94 ILE A CA 1
ATOM 746 C C . ILE A 1 94 ? -8.308 -7.588 2.443 1.00 93.75 94 ILE A C 1
ATOM 748 O O . ILE A 1 94 ? -8.681 -8.248 3.414 1.00 93.75 94 ILE A O 1
ATOM 752 N N . LEU A 1 95 ? -8.093 -6.274 2.530 1.00 93.94 95 LEU A N 1
ATOM 753 C CA . LEU A 1 95 ? -8.209 -5.519 3.775 1.00 93.94 95 LEU A CA 1
ATOM 754 C C . LEU A 1 95 ? -9.620 -5.611 4.367 1.00 93.94 95 LEU A C 1
ATOM 756 O O . LEU A 1 95 ? -9.766 -5.719 5.589 1.00 93.94 95 LEU A O 1
ATOM 760 N N . TYR A 1 96 ? -10.654 -5.606 3.521 1.00 95.19 96 TYR A N 1
ATOM 761 C CA . TYR A 1 96 ? -12.037 -5.832 3.934 1.00 95.19 96 TYR A CA 1
ATOM 762 C C . TYR A 1 96 ? -12.257 -7.255 4.444 1.00 95.19 96 TYR A C 1
ATOM 764 O O . TYR A 1 96 ? -12.853 -7.441 5.506 1.00 95.19 96 TYR A O 1
ATOM 772 N N . LEU A 1 97 ? -11.730 -8.265 3.749 1.00 95.25 97 LEU A N 1
ATOM 773 C CA . LEU A 1 97 ? -11.838 -9.662 4.171 1.00 95.25 97 LEU A CA 1
ATOM 774 C C . LEU A 1 97 ? -11.162 -9.916 5.526 1.00 95.25 97 LEU A C 1
ATOM 776 O O . LEU A 1 97 ? -11.720 -10.646 6.344 1.00 95.25 97 LEU A O 1
ATOM 780 N N . LEU A 1 98 ? -10.026 -9.271 5.801 1.00 93.88 98 LEU A N 1
ATOM 781 C CA . LEU A 1 98 ? -9.324 -9.336 7.092 1.00 93.88 98 LEU A CA 1
ATOM 782 C C . LEU A 1 98 ? -10.039 -8.555 8.211 1.00 93.88 98 LEU A C 1
ATOM 784 O O . LEU A 1 98 ? -9.819 -8.788 9.404 1.00 93.88 98 LEU A O 1
ATOM 788 N N . ASN A 1 99 ? -10.917 -7.617 7.846 1.00 93.94 99 ASN A N 1
ATOM 789 C CA . ASN A 1 99 ? -11.563 -6.687 8.767 1.00 93.94 99 ASN A CA 1
ATOM 790 C C . ASN A 1 99 ? -13.074 -6.565 8.546 1.00 93.94 99 ASN A C 1
ATOM 792 O O . ASN A 1 99 ? -13.618 -5.470 8.659 1.00 93.94 99 ASN A O 1
ATOM 796 N N . ARG A 1 100 ? -13.777 -7.682 8.316 1.00 91.12 100 ARG A N 1
ATOM 797 C CA . ARG A 1 100 ? -15.225 -7.689 8.010 1.00 91.12 100 ARG A CA 1
ATOM 798 C C . ARG A 1 100 ? -16.113 -6.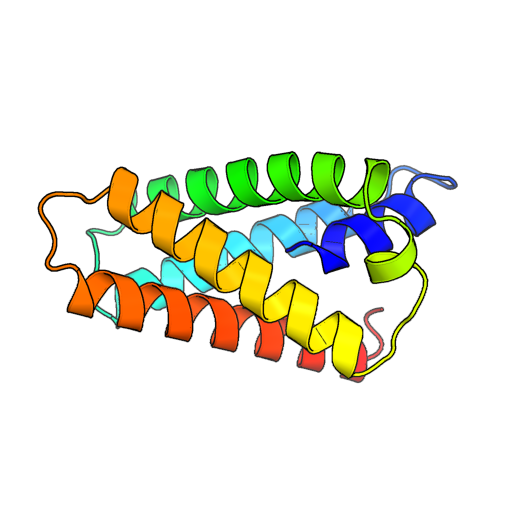977 9.037 1.00 91.12 100 ARG A C 1
ATOM 800 O O . ARG A 1 100 ? -17.208 -6.548 8.701 1.00 91.12 100 ARG A O 1
ATOM 807 N N . ALA A 1 101 ? -15.650 -6.843 10.280 1.00 91.81 101 ALA A N 1
ATOM 808 C CA . ALA A 1 101 ? -16.354 -6.102 11.327 1.00 91.81 101 ALA A CA 1
ATOM 809 C C . ALA A 1 101 ? -16.315 -4.568 11.140 1.00 91.81 101 ALA A C 1
ATOM 811 O O . ALA A 1 101 ? -17.026 -3.847 11.839 1.00 91.81 101 ALA A O 1
ATOM 812 N N . LYS A 1 102 ? -15.462 -4.042 10.251 1.00 90.56 102 LYS A N 1
ATOM 813 C CA . LYS A 1 102 ? -15.345 -2.606 9.967 1.00 90.56 102 LYS A CA 1
ATOM 814 C C . LYS A 1 102 ? -16.344 -2.189 8.875 1.00 90.56 102 LYS A C 1
ATOM 816 O O . LYS A 1 102 ? -16.621 -2.972 7.968 1.00 90.56 102 LYS A O 1
ATOM 821 N N . PRO A 1 103 ? -16.851 -0.943 8.909 1.00 93.88 103 PRO A N 1
ATOM 822 C CA . PRO A 1 103 ? -17.708 -0.425 7.847 1.00 93.88 103 PRO A CA 1
ATOM 823 C C . PRO A 1 103 ? -16.980 -0.388 6.501 1.00 93.88 103 PRO A C 1
ATOM 825 O O . PRO A 1 103 ? -15.865 0.134 6.424 1.00 93.88 103 PRO A O 1
ATOM 828 N N . TRP A 1 104 ? -17.652 -0.843 5.438 1.00 92.19 104 TRP A N 1
ATOM 829 C CA . TRP A 1 104 ? -17.122 -0.854 4.068 1.00 92.19 104 TRP A CA 1
ATOM 830 C C . TRP A 1 104 ? -16.540 0.502 3.647 1.00 92.19 104 TRP A C 1
ATOM 832 O O . TRP A 1 104 ? -15.412 0.568 3.173 1.00 92.19 104 TRP A O 1
ATOM 842 N N . GLN A 1 105 ? -17.256 1.600 3.914 1.00 93.19 105 GLN A N 1
ATOM 843 C CA . GLN A 1 105 ? -16.797 2.958 3.592 1.00 93.19 105 GLN A CA 1
ATOM 844 C C . GLN A 1 105 ? -15.441 3.290 4.230 1.00 93.19 105 GLN A C 1
ATOM 846 O O . GLN A 1 105 ? -14.570 3.858 3.575 1.00 93.19 105 GLN A O 1
ATOM 851 N N . LYS A 1 106 ? -15.230 2.898 5.494 1.00 92.19 106 LYS A N 1
ATOM 852 C CA . LYS A 1 106 ? -13.958 3.135 6.185 1.00 92.19 106 LYS A CA 1
ATOM 853 C C . LYS A 1 106 ? -12.838 2.309 5.553 1.00 92.19 106 LYS A C 1
ATOM 855 O O . LYS A 1 106 ? -11.726 2.814 5.415 1.00 92.19 106 LYS A O 1
ATOM 860 N N . THR A 1 107 ? -13.123 1.071 5.155 1.00 93.69 107 THR A N 1
ATOM 861 C CA . THR A 1 107 ? -12.155 0.211 4.467 1.00 93.69 107 THR A CA 1
ATOM 862 C C . THR A 1 107 ? -11.777 0.759 3.099 1.00 93.69 107 THR A C 1
ATOM 864 O O . THR A 1 107 ? -10.590 0.837 2.810 1.00 93.69 107 THR A O 1
ATOM 867 N N . VAL A 1 108 ? -12.748 1.217 2.304 1.00 93.19 108 VAL A N 1
ATOM 868 C CA . VAL A 1 108 ? -12.499 1.828 0.989 1.00 93.19 108 VAL A CA 1
ATOM 869 C C . VAL A 1 108 ? -11.626 3.071 1.117 1.00 93.19 108 VAL A C 1
ATOM 871 O O . VAL A 1 108 ? -10.612 3.171 0.436 1.00 93.19 108 VAL A O 1
ATOM 874 N N . ILE A 1 109 ? -11.961 3.992 2.027 1.00 93.88 109 ILE A N 1
ATOM 875 C CA . ILE A 1 109 ? -11.150 5.199 2.256 1.00 93.88 109 ILE A CA 1
ATOM 876 C C . ILE A 1 109 ? -9.727 4.814 2.670 1.00 93.88 109 ILE A C 1
ATOM 878 O O . ILE A 1 109 ? -8.763 5.350 2.134 1.00 93.88 109 ILE A O 1
ATOM 882 N N . THR A 1 110 ? -9.588 3.858 3.592 1.00 92.81 110 THR A N 1
ATOM 883 C CA . THR A 1 110 ? -8.271 3.400 4.057 1.00 92.81 110 THR A CA 1
ATOM 884 C C . THR A 1 110 ? -7.472 2.776 2.911 1.00 92.81 110 THR A C 1
ATOM 886 O O . THR A 1 110 ? -6.320 3.147 2.716 1.00 92.81 110 THR A O 1
ATOM 889 N N . GLY A 1 111 ? -8.081 1.890 2.118 1.00 91.75 111 GLY A N 1
ATOM 890 C CA . GLY A 1 111 ? -7.438 1.232 0.979 1.00 91.75 111 GLY A CA 1
ATOM 891 C C . GLY A 1 111 ? -6.996 2.214 -0.106 1.00 91.75 111 GLY A C 1
ATOM 892 O O . GLY A 1 111 ? -5.865 2.129 -0.583 1.00 91.75 111 GLY A O 1
ATOM 893 N N . VAL A 1 112 ? -7.833 3.207 -0.427 1.00 91.06 112 VAL A N 1
ATOM 894 C CA . VAL A 1 112 ? -7.486 4.281 -1.372 1.00 91.06 112 VAL A CA 1
ATOM 895 C C . VAL A 1 112 ? -6.319 5.117 -0.848 1.00 91.06 112 VAL A C 1
ATOM 897 O O . VAL A 1 112 ? -5.365 5.344 -1.586 1.00 91.06 112 VAL A O 1
ATOM 900 N N . VAL A 1 113 ? -6.348 5.548 0.418 1.00 93.56 113 VAL A N 1
ATOM 901 C CA . VAL A 1 113 ? -5.261 6.356 1.001 1.00 93.56 113 VAL A CA 1
ATOM 902 C C . VAL A 1 113 ? -3.951 5.567 1.046 1.00 93.56 113 VAL A C 1
ATOM 904 O O . VAL A 1 113 ? -2.910 6.121 0.703 1.00 93.56 113 VAL A O 1
ATOM 907 N N . ILE A 1 114 ? -3.997 4.281 1.407 1.00 92.25 114 ILE A N 1
ATOM 908 C CA . ILE A 1 114 ? -2.833 3.384 1.377 1.00 92.25 114 ILE A CA 1
ATOM 909 C C . ILE A 1 114 ? -2.247 3.296 -0.036 1.00 92.25 114 ILE A C 1
ATOM 911 O O . ILE A 1 114 ? -1.043 3.477 -0.215 1.00 92.25 114 ILE A O 1
ATOM 915 N N . ASN A 1 115 ? -3.091 3.062 -1.041 1.00 90.00 115 ASN A N 1
ATOM 916 C CA . ASN A 1 115 ? -2.642 2.908 -2.423 1.00 90.00 115 ASN A CA 1
ATOM 917 C C . ASN A 1 115 ? -2.056 4.207 -2.980 1.00 90.00 115 ASN A C 1
ATOM 919 O O . ASN A 1 115 ? -0.993 4.185 -3.597 1.00 90.00 115 ASN A O 1
ATOM 923 N N . VAL A 1 116 ? -2.703 5.346 -2.718 1.00 89.12 116 VAL A N 1
ATOM 924 C CA . VAL A 1 116 ? -2.199 6.668 -3.114 1.00 89.12 116 VAL A CA 1
ATOM 925 C C . VAL A 1 116 ? -0.865 6.966 -2.433 1.00 89.12 116 VAL A C 1
ATOM 927 O O . VAL A 1 116 ? 0.078 7.369 -3.108 1.00 89.12 116 VAL A O 1
ATOM 930 N N . ALA A 1 117 ? -0.752 6.731 -1.123 1.00 88.56 117 ALA A N 1
ATOM 931 C CA . ALA A 1 117 ? 0.495 6.939 -0.391 1.00 88.56 117 ALA A CA 1
ATOM 932 C C . ALA A 1 117 ? 1.626 6.062 -0.945 1.00 88.56 117 ALA A C 1
ATOM 934 O O . ALA A 1 117 ? 2.730 6.554 -1.162 1.00 88.56 117 ALA A O 1
ATOM 935 N N . SER A 1 118 ? 1.339 4.791 -1.231 1.00 85.38 118 SER A N 1
ATOM 936 C CA . SER A 1 118 ? 2.318 3.841 -1.769 1.00 85.38 118 SER A CA 1
ATOM 937 C C . SER A 1 118 ? 2.776 4.217 -3.177 1.00 85.38 118 SER A C 1
ATOM 939 O O . SER A 1 118 ? 3.970 4.172 -3.465 1.00 85.38 118 SER A O 1
ATOM 941 N N . TYR A 1 119 ? 1.863 4.664 -4.043 1.00 82.38 119 TYR A N 1
ATOM 942 C CA . TYR A 1 119 ? 2.217 5.157 -5.377 1.00 82.38 119 TYR A CA 1
ATOM 943 C C . TYR A 1 119 ? 2.999 6.473 -5.335 1.00 82.38 119 TYR A C 1
ATOM 945 O O . TYR A 1 119 ? 3.937 6.642 -6.110 1.00 82.38 119 TYR A O 1
ATOM 953 N N . LEU A 1 120 ? 2.661 7.391 -4.423 1.00 83.75 120 LEU A N 1
ATOM 954 C CA . LEU A 1 120 ? 3.424 8.627 -4.227 1.00 83.75 120 LEU A CA 1
ATOM 955 C C . LEU A 1 120 ? 4.836 8.340 -3.712 1.00 83.75 120 LEU A C 1
ATOM 957 O O . LEU A 1 120 ? 5.796 8.897 -4.236 1.00 83.75 120 LEU A O 1
ATOM 961 N N . ALA A 1 121 ? 4.977 7.449 -2.728 1.00 81.50 121 ALA A N 1
ATOM 962 C CA . ALA A 1 121 ? 6.282 7.028 -2.227 1.00 81.50 121 ALA A CA 1
ATOM 963 C C . ALA A 1 121 ? 7.127 6.404 -3.346 1.00 81.50 121 ALA A C 1
ATOM 965 O O . ALA A 1 121 ? 8.296 6.746 -3.500 1.00 81.50 121 ALA A O 1
ATOM 966 N N . PHE A 1 122 ? 6.519 5.554 -4.173 1.00 75.00 122 PHE A N 1
ATOM 967 C CA . PHE A 1 122 ? 7.182 4.960 -5.328 1.00 75.00 122 PHE A CA 1
ATOM 968 C C . PHE A 1 122 ? 7.608 6.004 -6.373 1.00 75.00 122 PHE A C 1
ATOM 970 O O . PHE A 1 122 ? 8.751 5.991 -6.821 1.00 75.00 122 PHE A O 1
ATOM 977 N N . PHE A 1 123 ? 6.733 6.953 -6.717 1.00 75.00 123 PHE A N 1
ATOM 978 C CA . PHE A 1 123 ? 7.056 8.039 -7.646 1.00 75.00 123 PHE A CA 1
ATOM 979 C C . PHE A 1 123 ? 8.249 8.878 -7.163 1.00 75.00 123 PHE A C 1
ATOM 981 O O . PHE A 1 123 ? 9.146 9.189 -7.946 1.00 75.00 123 PHE A O 1
ATOM 988 N N . LEU A 1 124 ? 8.298 9.193 -5.864 1.00 76.75 124 LEU A N 1
ATOM 989 C CA . LEU A 1 124 ? 9.415 9.923 -5.260 1.00 76.75 124 LEU A CA 1
ATOM 990 C C . LEU A 1 124 ? 10.729 9.127 -5.293 1.00 76.75 124 LEU A C 1
ATOM 992 O O . LEU A 1 124 ? 11.782 9.730 -5.480 1.00 76.75 124 LEU A O 1
ATOM 996 N N . LEU A 1 125 ? 10.676 7.799 -5.135 1.00 69.62 125 LEU A N 1
ATOM 997 C CA . LEU A 1 125 ? 11.851 6.922 -5.232 1.00 69.62 125 LEU A CA 1
ATOM 998 C C . LEU A 1 125 ? 12.415 6.840 -6.656 1.00 69.62 125 LEU A C 1
ATOM 1000 O O . LEU A 1 125 ? 13.630 6.810 -6.824 1.00 69.62 125 LEU A O 1
ATOM 1004 N N . ILE A 1 126 ? 11.552 6.833 -7.676 1.00 68.62 126 ILE A N 1
ATOM 1005 C CA . ILE A 1 126 ? 11.995 6.916 -9.077 1.00 68.62 126 ILE A CA 1
ATOM 1006 C C . ILE A 1 126 ? 12.637 8.281 -9.336 1.00 68.62 126 ILE A C 1
ATOM 1008 O O . ILE A 1 126 ? 13.725 8.376 -9.896 1.00 68.62 126 ILE A O 1
ATOM 1012 N N . GLN A 1 127 ? 11.985 9.363 -8.905 1.00 71.38 127 GLN A N 1
ATOM 1013 C CA . GLN A 1 127 ? 12.480 10.716 -9.153 1.00 71.38 127 GLN A CA 1
ATOM 1014 C C . GLN A 1 127 ? 13.826 10.999 -8.467 1.00 71.38 127 GLN A C 1
ATOM 1016 O O . GLN A 1 127 ? 14.619 11.788 -8.981 1.00 71.38 127 GLN A O 1
ATOM 1021 N N . SER A 1 128 ? 14.100 10.378 -7.318 1.00 70.25 128 SER A N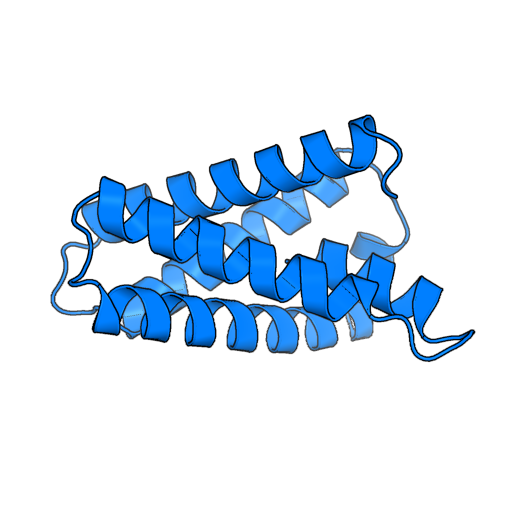 1
ATOM 1022 C CA . SER A 1 128 ? 15.365 10.544 -6.597 1.00 70.25 128 SER A CA 1
ATOM 1023 C C . SER A 1 128 ? 16.545 9.787 -7.221 1.00 70.25 128 SER A C 1
ATOM 1025 O O . SER A 1 128 ? 17.659 9.910 -6.713 1.00 70.25 128 SER A O 1
ATOM 1027 N N . GLY A 1 129 ? 16.331 9.033 -8.308 1.00 59.00 129 GLY A N 1
ATOM 1028 C CA . GLY A 1 129 ? 17.374 8.251 -8.979 1.00 59.00 129 GLY A CA 1
ATOM 1029 C C . GLY A 1 129 ? 17.867 7.063 -8.152 1.00 59.00 129 GLY A C 1
ATOM 1030 O O . GLY A 1 129 ? 18.978 6.582 -8.364 1.00 59.00 129 GLY A O 1
ATOM 1031 N N . VAL A 1 130 ? 17.066 6.620 -7.176 1.00 57.78 130 VAL A N 1
ATOM 1032 C CA . VAL A 1 130 ? 17.303 5.376 -6.423 1.00 57.78 130 VAL A CA 1
ATOM 1033 C C . VAL A 1 130 ? 16.947 4.149 -7.284 1.00 57.78 130 VAL A C 1
ATOM 1035 O O . VAL A 1 130 ? 17.376 3.043 -6.963 1.00 57.78 130 VAL A O 1
ATOM 1038 N N . PHE A 1 131 ? 16.227 4.364 -8.393 1.00 49.00 131 PHE A N 1
ATOM 1039 C CA . PHE A 1 131 ? 15.894 3.402 -9.445 1.00 49.00 131 PHE A CA 1
ATOM 1040 C C . PHE A 1 131 ? 16.172 3.991 -10.828 1.00 49.00 131 PHE A C 1
ATOM 1042 O O . PHE A 1 131 ? 16.015 5.226 -10.976 1.00 49.00 131 PHE A O 1
#

pLDDT: mean 81.03, std 15.17, range [44.03, 95.62]

Sequence (131 aa):
MFYLLDVVDVTVSKSFDWMPLIVVSATILLEWAVMLLLKYNPWKKALLDSLIVNAASLLLGYVLIRYMDSL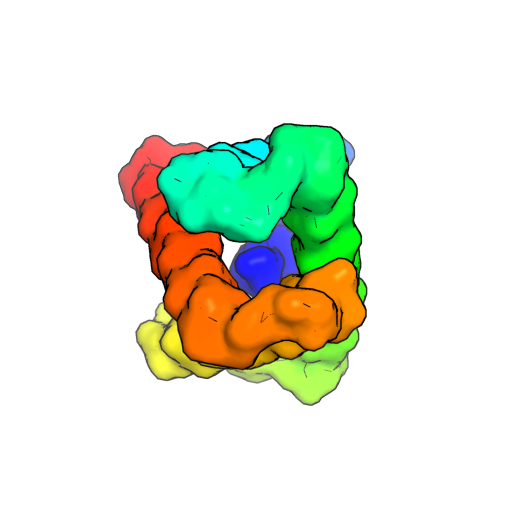FNSYQLVNLLALFLITAVVETGILYLLNRAKPWQKTVITGVVINVASYLAFFLLIQSGVF

Secondary structure (DSSP, 8-state):
-HHHHHHHHHHHTSS--SHHHHHHHHHHHHHHHHHHHTT-S-HHHHHHHHHHHHHHHHHHHHHHHHH-GGGTS---HHHHHHHHHHHHHHHHHHHHHHTTTS-HHHHHHHHHHHHHHHHHHHHHHHHTT--

Radius of gyration: 14.68 Å; chains: 1; bounding box: 41×25×39 Å

Foldseek 3Di:
DLLLVLVVVVPVVDDPDCVSVVLLVVLLVLLLVLCVVLVVDDNVLSSVLSVVLSVVLVVVSVVCCVVPVVLRPDPDPVSVVVNLVVSLVSSLVSSCVSCVVDDSVSSSVSSVVSSVSSVVVVVVCVVVVVD